Protein AF-A0A4V0NH52-F1 (afdb_monomer_lite)

Organism: Sorangium cellulosum (NCBI:txid5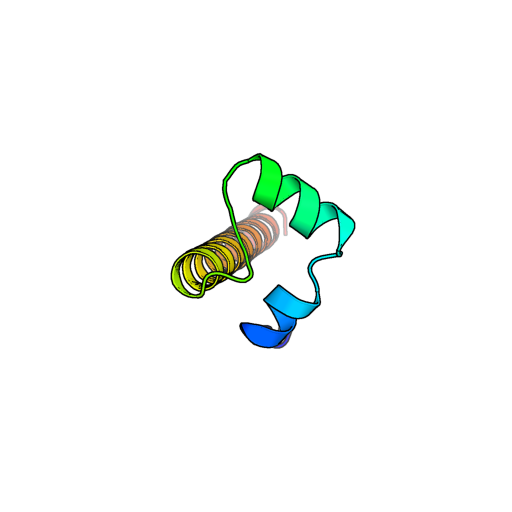6)

pLDDT: mean 90.66, std 9.28, range [48.22, 96.31]

Sequence (61 aa):
MGRRRSAAEILRSVPPCDRAVMLRHGLDLDDPEAAELFVEGVRAADDAIAEQERWERERLG

Structure (mmCIF, N/CA/C/O backbone):
data_AF-A0A4V0NH52-F1
#
_entry.id   AF-A0A4V0NH52-F1
#
loop_
_atom_site.group_PDB
_atom_site.id
_atom_site.type_symbol
_atom_site.label_atom_id
_atom_site.label_alt_id
_atom_site.label_comp_id
_atom_site.label_asym_id
_atom_site.label_entity_id
_atom_site.label_seq_id
_atom_site.pdbx_PDB_ins_code
_atom_site.Cartn_x
_atom_site.Cartn_y
_atom_site.Cartn_z
_atom_site.occupancy
_atom_site.B_iso_or_equiv
_atom_site.auth_seq_id
_atom_site.auth_comp_id
_atom_site.auth_asym_id
_atom_site.auth_atom_id
_atom_site.pdbx_PDB_model_num
ATOM 1 N N . MET A 1 1 ? -2.102 -3.219 20.563 1.00 48.22 1 MET A N 1
ATOM 2 C CA . MET A 1 1 ? -1.568 -2.506 19.386 1.00 48.22 1 MET A CA 1
ATOM 3 C C . MET A 1 1 ? -1.215 -3.546 18.344 1.00 48.22 1 MET A C 1
ATOM 5 O O . MET A 1 1 ? -0.503 -4.487 18.680 1.00 48.22 1 MET A O 1
ATOM 9 N N . GLY A 1 2 ? -1.811 -3.461 17.154 1.00 58.53 2 GLY A N 1
ATOM 10 C CA . GLY A 1 2 ? -1.561 -4.426 16.083 1.00 58.53 2 GLY A CA 1
ATOM 11 C C . GLY A 1 2 ? -0.083 -4.426 15.699 1.00 58.53 2 GLY A C 1
ATOM 12 O O . GLY A 1 2 ? 0.559 -3.378 15.687 1.00 58.53 2 GLY A O 1
ATOM 13 N N . ARG A 1 3 ? 0.478 -5.606 15.438 1.00 74.69 3 ARG A N 1
ATOM 14 C CA . ARG A 1 3 ? 1.848 -5.740 14.929 1.00 74.69 3 ARG A CA 1
ATOM 15 C C . ARG A 1 3 ? 1.965 -4.926 13.632 1.00 74.69 3 ARG A C 1
ATOM 17 O O . ARG A 1 3 ? 1.171 -5.146 12.722 1.00 74.69 3 ARG A O 1
ATOM 24 N N . ARG A 1 4 ? 2.944 -4.014 13.536 1.00 79.06 4 ARG A N 1
ATOM 25 C CA . ARG A 1 4 ? 3.217 -3.277 12.287 1.00 79.06 4 ARG A CA 1
ATOM 26 C C . ARG A 1 4 ? 3.578 -4.302 11.212 1.00 79.06 4 ARG A C 1
ATOM 28 O O . ARG A 1 4 ? 4.526 -5.070 11.394 1.00 79.06 4 ARG A O 1
ATOM 35 N N . ARG A 1 5 ? 2.791 -4.351 10.136 1.00 87.31 5 ARG A N 1
ATOM 36 C CA . ARG A 1 5 ? 3.010 -5.286 9.026 1.00 87.31 5 ARG A CA 1
ATOM 37 C C . ARG A 1 5 ? 4.367 -5.016 8.384 1.00 87.31 5 ARG A C 1
ATOM 39 O O . ARG A 1 5 ? 4.790 -3.864 8.236 1.00 87.31 5 ARG A O 1
ATOM 46 N N . SER A 1 6 ? 5.064 -6.085 8.011 1.00 91.06 6 SER A N 1
ATOM 47 C CA . SER A 1 6 ? 6.313 -5.946 7.253 1.00 91.06 6 SER A CA 1
ATOM 48 C C . SER A 1 6 ? 6.028 -5.428 5.835 1.00 91.06 6 SER A C 1
ATOM 50 O O . SER A 1 6 ? 4.930 -5.619 5.319 1.00 91.06 6 SER A O 1
ATOM 52 N N . ALA A 1 7 ? 7.010 -4.800 5.179 1.00 90.19 7 ALA A N 1
ATOM 53 C CA . ALA A 1 7 ? 6.855 -4.328 3.795 1.00 90.19 7 ALA A CA 1
ATOM 54 C C . ALA A 1 7 ? 6.428 -5.468 2.850 1.00 90.19 7 ALA A C 1
ATOM 56 O O . ALA A 1 7 ? 5.472 -5.339 2.093 1.00 90.19 7 ALA A O 1
ATOM 57 N N . ALA A 1 8 ? 7.071 -6.632 2.983 1.00 91.88 8 ALA A N 1
ATOM 58 C CA . ALA A 1 8 ? 6.749 -7.815 2.192 1.00 91.88 8 ALA A CA 1
ATOM 59 C C . ALA A 1 8 ? 5.339 -8.362 2.468 1.00 91.88 8 ALA A C 1
ATOM 61 O O . ALA A 1 8 ? 4.715 -8.927 1.576 1.00 91.88 8 ALA A O 1
ATOM 62 N N . GLU A 1 9 ? 4.840 -8.221 3.694 1.00 93.62 9 GLU A N 1
ATOM 63 C CA . GLU A 1 9 ? 3.475 -8.608 4.058 1.00 93.62 9 GLU A CA 1
ATOM 64 C C . GLU A 1 9 ? 2.442 -7.633 3.485 1.00 93.62 9 GLU A C 1
ATOM 66 O O . GLU A 1 9 ? 1.421 -8.078 2.970 1.00 93.62 9 GLU A O 1
ATOM 71 N N . ILE A 1 10 ? 2.734 -6.327 3.493 1.00 93.00 10 ILE A N 1
ATOM 72 C CA . ILE A 1 10 ? 1.901 -5.305 2.843 1.00 93.00 10 ILE A CA 1
ATOM 73 C C . ILE A 1 10 ? 1.805 -5.593 1.343 1.00 93.00 10 ILE A C 1
ATOM 75 O O . ILE A 1 10 ? 0.699 -5.730 0.826 1.00 93.00 10 ILE A O 1
ATOM 79 N N . LEU A 1 11 ? 2.939 -5.785 0.666 1.00 93.56 11 LEU A N 1
ATOM 80 C CA . LEU A 1 11 ? 2.972 -6.071 -0.772 1.00 93.56 11 LEU A CA 1
ATOM 81 C C . LEU A 1 11 ? 2.242 -7.376 -1.122 1.00 93.56 11 LEU A C 1
ATOM 83 O O . LEU A 1 11 ? 1.455 -7.405 -2.063 1.00 93.56 11 LEU A O 1
ATOM 87 N N . ARG A 1 12 ? 2.432 -8.445 -0.334 1.00 94.31 12 ARG A N 1
ATOM 88 C CA . ARG A 1 12 ? 1.713 -9.719 -0.530 1.00 94.31 12 ARG A CA 1
ATOM 89 C C . ARG A 1 12 ? 0.214 -9.625 -0.261 1.00 94.31 12 ARG A C 1
ATOM 91 O O . ARG A 1 12 ? -0.532 -10.454 -0.771 1.00 94.31 12 ARG A O 1
ATOM 98 N N . SER A 1 13 ? -0.218 -8.666 0.555 1.00 94.69 13 SER A N 1
ATOM 99 C CA . SER A 1 13 ? -1.637 -8.466 0.853 1.00 94.69 13 SER A CA 1
ATOM 100 C C . SER A 1 13 ? -2.399 -7.766 -0.271 1.00 94.69 13 SER A C 1
ATOM 102 O O . SER A 1 13 ? -3.626 -7.809 -0.256 1.00 94.69 13 SER A O 1
ATOM 104 N N . VAL A 1 14 ? -1.703 -7.159 -1.243 1.00 94.00 14 VAL A N 1
ATOM 105 C CA . VAL A 1 14 ? -2.340 -6.501 -2.389 1.00 94.00 14 VAL A CA 1
ATOM 106 C C . VAL A 1 14 ? -2.902 -7.565 -3.342 1.00 94.00 14 VAL A C 1
ATOM 108 O O . VAL A 1 14 ? -2.129 -8.353 -3.901 1.00 94.00 14 VAL A O 1
ATOM 111 N N . PRO A 1 15 ? -4.227 -7.609 -3.565 1.00 95.12 15 PRO A N 1
ATOM 112 C CA . PRO A 1 15 ? -4.836 -8.554 -4.491 1.00 95.12 15 PRO A CA 1
ATOM 113 C C . PRO A 1 15 ? -4.290 -8.395 -5.920 1.00 95.12 15 PRO A C 1
ATOM 115 O O . PRO A 1 15 ? -4.075 -7.268 -6.369 1.00 95.12 15 PRO A O 1
ATOM 118 N N . PRO A 1 16 ? -4.135 -9.484 -6.698 1.00 93.88 16 PRO A N 1
ATOM 119 C CA . PRO A 1 16 ? -3.626 -9.406 -8.072 1.00 93.88 16 PRO A CA 1
ATOM 120 C C . PRO A 1 16 ? -4.418 -8.460 -8.987 1.00 93.88 16 PRO A C 1
ATOM 122 O O . PRO A 1 16 ? -3.829 -7.792 -9.835 1.00 93.88 16 PRO A O 1
ATOM 125 N N . CYS A 1 17 ? -5.740 -8.372 -8.805 1.00 95.62 17 CYS A N 1
ATOM 126 C CA . CYS A 1 17 ? -6.589 -7.441 -9.551 1.00 95.62 17 CYS A CA 1
ATOM 127 C C . CYS A 1 17 ? -6.215 -5.980 -9.276 1.00 95.62 17 CYS A C 1
ATOM 129 O O . CYS A 1 17 ? -6.127 -5.187 -10.211 1.00 95.62 17 CYS A O 1
ATOM 131 N N . ASP A 1 18 ? -5.934 -5.643 -8.018 1.00 94.81 18 ASP A N 1
ATOM 132 C CA . ASP A 1 18 ? -5.561 -4.288 -7.618 1.00 94.81 18 ASP A CA 1
ATOM 133 C C . ASP A 1 18 ? -4.158 -3.951 -8.119 1.00 94.81 18 ASP A C 1
ATOM 135 O O . ASP A 1 18 ? -3.957 -2.873 -8.672 1.00 94.81 18 ASP A O 1
ATOM 139 N N . ARG A 1 19 ? -3.218 -4.910 -8.069 1.00 94.00 19 ARG A N 1
ATOM 140 C CA . ARG A 1 19 ? -1.891 -4.755 -8.698 1.00 94.00 19 ARG A CA 1
ATOM 141 C C . ARG A 1 19 ? -2.017 -4.410 -10.185 1.00 94.00 19 ARG A C 1
ATOM 143 O O . ARG A 1 19 ? -1.334 -3.515 -10.671 1.00 94.00 19 ARG A O 1
ATOM 150 N N . ALA A 1 20 ? -2.927 -5.071 -10.905 1.00 94.88 20 ALA A N 1
ATOM 151 C CA . ALA A 1 20 ? -3.167 -4.791 -12.320 1.00 94.88 20 ALA A CA 1
ATOM 152 C C . ALA A 1 20 ? -3.786 -3.401 -12.562 1.00 94.88 20 ALA A C 1
ATOM 154 O O . ALA A 1 20 ? -3.480 -2.765 -13.570 1.00 94.88 20 ALA A O 1
ATOM 155 N N . VAL A 1 21 ? -4.645 -2.915 -11.661 1.00 96.31 21 VAL A N 1
ATOM 156 C CA . VAL A 1 21 ? -5.195 -1.550 -11.728 1.00 96.31 21 VAL A CA 1
ATOM 157 C C . VAL A 1 21 ? -4.102 -0.516 -11.467 1.00 96.31 21 VAL A C 1
ATOM 159 O O . VAL A 1 21 ? -3.958 0.421 -12.247 1.00 96.31 21 VAL A O 1
ATOM 162 N N . MET A 1 22 ? -3.292 -0.708 -10.427 1.00 94.50 22 MET A N 1
ATOM 163 C CA . MET A 1 22 ? -2.176 0.180 -10.085 1.00 94.50 22 MET A CA 1
ATOM 164 C C . MET A 1 22 ? -1.179 0.292 -11.239 1.00 94.50 22 MET A C 1
ATOM 166 O O . MET A 1 22 ? -0.827 1.403 -11.635 1.00 94.50 22 MET A O 1
ATOM 170 N N . LEU A 1 23 ? -0.848 -0.837 -11.872 1.00 95.00 23 LEU A N 1
ATOM 171 C CA . LEU A 1 23 ? 0.020 -0.868 -13.045 1.00 95.00 23 LEU A CA 1
ATOM 172 C C . LEU A 1 23 ? -0.554 -0.052 -14.213 1.00 95.00 23 LEU A C 1
ATOM 174 O O . LEU A 1 23 ? 0.176 0.690 -14.867 1.00 95.00 23 LEU A O 1
ATOM 178 N N . ARG A 1 24 ? -1.871 -0.116 -14.459 1.00 95.62 24 ARG A N 1
ATOM 179 C CA . ARG A 1 24 ? -2.531 0.716 -15.489 1.00 95.62 24 ARG A CA 1
ATOM 180 C C . ARG A 1 24 ? -2.449 2.213 -15.191 1.00 95.62 24 ARG A C 1
ATOM 182 O O . ARG A 1 24 ? -2.513 3.010 -16.122 1.00 95.62 24 ARG A O 1
ATOM 189 N N . HIS A 1 25 ? -2.313 2.585 -13.923 1.00 93.06 25 HIS A N 1
ATOM 190 C CA . HIS A 1 25 ? -2.103 3.963 -13.481 1.00 93.06 25 HIS A CA 1
ATOM 191 C C . HIS A 1 25 ? -0.616 4.340 -13.357 1.00 93.06 25 HIS A C 1
ATOM 193 O O . HIS A 1 25 ? -0.313 5.451 -12.930 1.00 93.06 25 HIS A O 1
ATOM 199 N N . GLY A 1 26 ? 0.300 3.456 -13.766 1.00 92.94 26 GLY A N 1
ATOM 200 C CA . GLY A 1 26 ? 1.742 3.707 -13.771 1.00 92.94 26 GLY A CA 1
ATOM 201 C C . GLY A 1 26 ? 2.454 3.380 -12.458 1.00 92.94 26 GLY A C 1
ATOM 202 O O . GLY A 1 26 ? 3.620 3.7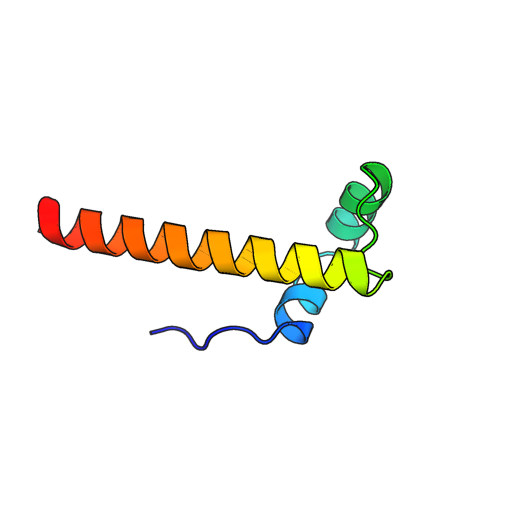28 -12.316 1.00 92.94 26 GLY A O 1
ATOM 203 N N . LEU A 1 27 ? 1.784 2.719 -11.511 1.00 94.00 27 LEU A N 1
ATOM 204 C CA . LEU A 1 27 ? 2.399 2.245 -10.274 1.00 94.00 27 LEU A CA 1
ATOM 205 C C . LEU A 1 27 ? 2.663 0.739 -10.370 1.00 94.00 27 LEU A C 1
ATOM 207 O O . LEU A 1 27 ? 1.760 -0.076 -10.168 1.00 94.00 27 LEU A O 1
ATOM 211 N N . ASP A 1 28 ? 3.903 0.383 -10.687 1.00 95.06 28 ASP A N 1
ATOM 212 C CA . ASP A 1 28 ? 4.349 -1.005 -10.780 1.00 95.06 28 ASP A CA 1
ATOM 213 C C . ASP A 1 28 ? 4.899 -1.494 -9.432 1.00 95.06 28 ASP A C 1
ATOM 215 O O . ASP A 1 28 ? 5.923 -1.020 -8.965 1.00 95.06 28 ASP A O 1
ATOM 219 N N . LEU A 1 29 ? 4.229 -2.455 -8.792 1.00 92.88 29 LEU A N 1
ATOM 220 C CA . LEU A 1 29 ? 4.697 -3.023 -7.521 1.00 92.88 29 LEU A CA 1
ATOM 221 C C . LEU A 1 29 ? 5.758 -4.123 -7.695 1.00 92.88 29 LEU A C 1
ATOM 223 O O . LEU A 1 29 ? 6.194 -4.688 -6.690 1.00 92.88 29 LEU A O 1
ATOM 227 N N . ASP A 1 30 ? 6.108 -4.493 -8.929 1.00 93.12 30 ASP A N 1
ATOM 228 C CA . ASP A 1 30 ? 7.268 -5.340 -9.226 1.00 93.12 30 ASP A CA 1
ATOM 229 C C . ASP A 1 30 ? 8.558 -4.503 -9.375 1.00 93.12 30 ASP A C 1
ATOM 231 O O . ASP A 1 30 ? 9.657 -5.038 -9.203 1.00 93.12 30 ASP A O 1
ATOM 235 N N . ASP A 1 31 ? 8.433 -3.190 -9.606 1.00 95.50 31 ASP A N 1
ATOM 236 C CA . ASP A 1 31 ? 9.540 -2.239 -9.513 1.00 95.50 31 ASP A CA 1
ATOM 237 C C . ASP A 1 31 ? 9.847 -1.908 -8.035 1.00 95.50 31 ASP A C 1
ATOM 239 O O . ASP A 1 31 ? 8.945 -1.537 -7.276 1.00 95.50 31 ASP A O 1
ATOM 243 N N . PRO A 1 32 ? 11.106 -2.054 -7.580 1.00 93.69 32 PRO A N 1
ATOM 244 C CA . PRO A 1 32 ? 11.448 -1.891 -6.170 1.00 93.69 32 PRO A CA 1
ATOM 245 C C . PRO A 1 32 ? 11.262 -0.460 -5.653 1.00 93.69 32 PRO A C 1
ATOM 247 O O . PRO A 1 32 ? 10.892 -0.300 -4.491 1.00 93.69 32 PRO A O 1
ATOM 250 N N . GLU A 1 33 ? 11.483 0.562 -6.484 1.00 94.44 33 GLU A N 1
ATOM 251 C CA . GLU A 1 33 ? 11.348 1.967 -6.082 1.00 94.44 33 GLU A CA 1
ATOM 252 C C . GLU A 1 33 ? 9.868 2.325 -5.884 1.00 94.44 33 GLU A C 1
ATOM 254 O O . GLU A 1 33 ? 9.468 2.842 -4.837 1.00 94.44 33 GLU A O 1
ATOM 259 N N . ALA A 1 34 ? 9.019 1.949 -6.839 1.00 93.88 34 ALA A N 1
ATOM 260 C CA . ALA A 1 34 ? 7.575 2.118 -6.735 1.00 93.88 34 ALA A CA 1
ATOM 261 C C . ALA A 1 34 ? 6.960 1.289 -5.590 1.00 93.88 34 ALA A C 1
ATOM 263 O O . ALA A 1 34 ? 6.066 1.770 -4.884 1.00 93.88 34 ALA A O 1
ATOM 264 N N . ALA A 1 35 ? 7.452 0.071 -5.350 1.00 94.81 35 ALA A N 1
ATOM 265 C CA . ALA A 1 35 ? 7.019 -0.753 -4.225 1.00 94.81 35 ALA A CA 1
ATOM 266 C C . ALA A 1 35 ? 7.387 -0.134 -2.864 1.00 94.81 35 ALA A C 1
ATOM 268 O O . ALA A 1 35 ? 6.589 -0.201 -1.922 1.00 94.81 35 ALA A O 1
ATOM 269 N N . GLU A 1 36 ? 8.567 0.481 -2.747 1.00 94.94 36 GLU A N 1
ATOM 270 C CA . GLU A 1 36 ? 8.993 1.185 -1.535 1.00 94.94 36 GLU A CA 1
ATOM 271 C C . GLU A 1 36 ? 8.107 2.404 -1.254 1.00 94.94 36 GLU A C 1
ATOM 273 O O . GLU A 1 36 ? 7.561 2.515 -0.151 1.00 94.94 36 GLU A O 1
ATOM 278 N N . LEU A 1 37 ? 7.860 3.244 -2.267 1.00 95.19 37 LEU A N 1
ATOM 279 C CA . LEU A 1 37 ? 6.967 4.404 -2.157 1.00 95.19 37 LEU A CA 1
ATOM 280 C C . LEU A 1 37 ? 5.540 3.999 -1.771 1.00 95.19 37 LEU A C 1
ATOM 282 O O . LEU A 1 37 ? 4.905 4.641 -0.932 1.00 95.19 37 LEU A O 1
ATOM 286 N N . PHE A 1 38 ? 5.032 2.901 -2.335 1.00 94.94 38 PHE A N 1
ATOM 287 C CA . PHE A 1 38 ? 3.724 2.371 -1.964 1.00 94.94 38 PHE A CA 1
ATOM 288 C C . PHE A 1 38 ? 3.665 1.969 -0.483 1.00 94.94 38 PHE A C 1
ATOM 290 O O . PHE A 1 38 ? 2.730 2.342 0.230 1.00 94.94 38 PHE A O 1
ATOM 297 N N . VAL A 1 39 ? 4.663 1.224 0.002 1.00 95.19 39 VAL A N 1
ATOM 298 C CA . VAL A 1 39 ? 4.720 0.787 1.405 1.00 95.19 39 VAL A CA 1
ATOM 299 C C . VAL A 1 39 ? 4.858 1.977 2.355 1.00 95.19 39 VAL A C 1
ATOM 301 O O . VAL A 1 39 ? 4.246 1.970 3.427 1.00 95.19 39 VAL A O 1
ATOM 304 N N . GLU A 1 40 ? 5.643 2.988 1.986 1.00 95.69 40 GLU A N 1
ATOM 305 C CA . GLU A 1 40 ? 5.750 4.233 2.746 1.00 95.69 40 GLU A CA 1
ATOM 306 C C . GLU A 1 40 ? 4.396 4.949 2.835 1.00 95.69 40 GLU A C 1
ATOM 308 O O . GLU A 1 40 ? 3.949 5.277 3.936 1.00 95.69 40 GLU A O 1
ATOM 313 N N . GLY A 1 41 ? 3.693 5.094 1.709 1.00 95.25 41 GLY A N 1
ATOM 314 C CA . GLY A 1 41 ? 2.366 5.706 1.663 1.00 95.25 41 GLY A CA 1
ATOM 315 C C . GLY A 1 41 ? 1.338 4.974 2.530 1.00 95.25 41 GLY A C 1
ATOM 316 O O . GLY A 1 41 ? 0.616 5.608 3.300 1.00 95.25 41 GLY A O 1
ATOM 317 N N . VAL A 1 42 ? 1.307 3.637 2.479 1.00 94.62 42 VAL A N 1
ATOM 318 C CA . VAL A 1 42 ? 0.426 2.822 3.339 1.00 94.62 42 VAL A CA 1
ATOM 319 C C . VAL A 1 42 ? 0.733 3.053 4.817 1.00 94.62 42 VAL A C 1
ATOM 321 O O . VAL A 1 42 ? -0.182 3.187 5.623 1.00 94.62 42 VAL A O 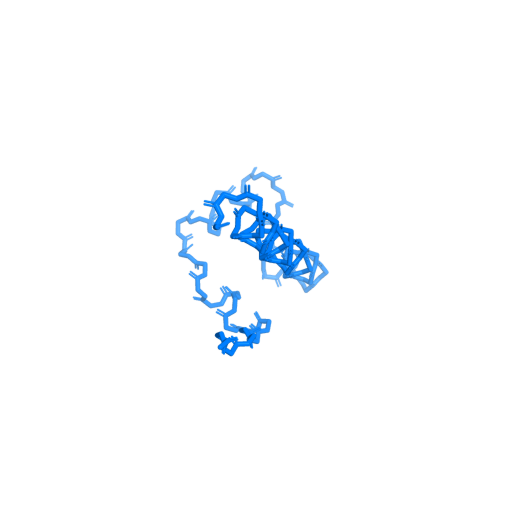1
ATOM 324 N N . ARG A 1 43 ? 2.014 3.135 5.189 1.00 93.88 43 ARG A N 1
ATOM 325 C CA . ARG A 1 43 ? 2.419 3.397 6.576 1.00 93.88 43 ARG A CA 1
ATOM 326 C C . ARG A 1 43 ? 2.002 4.783 7.045 1.00 93.88 43 ARG A C 1
ATOM 328 O O . ARG A 1 43 ? 1.496 4.901 8.155 1.00 93.88 43 ARG A O 1
ATOM 335 N N . ALA A 1 44 ? 2.196 5.801 6.211 1.00 94.88 44 ALA A N 1
ATOM 336 C CA . ALA A 1 44 ? 1.772 7.160 6.523 1.00 94.88 44 ALA A CA 1
ATOM 337 C C . ALA A 1 44 ? 0.250 7.238 6.720 1.00 94.88 44 ALA A C 1
ATOM 339 O O . ALA A 1 44 ? -0.217 7.877 7.661 1.00 94.88 44 ALA A O 1
ATOM 340 N N . ALA A 1 45 ? -0.519 6.535 5.883 1.00 95.06 45 ALA A N 1
ATOM 341 C CA . ALA A 1 45 ? -1.967 6.436 6.031 1.00 95.06 45 ALA A CA 1
ATOM 342 C C . ALA A 1 45 ? -2.374 5.709 7.325 1.00 95.06 45 ALA A C 1
ATOM 344 O O . ALA A 1 45 ? -3.212 6.223 8.062 1.00 95.06 45 ALA A O 1
ATOM 345 N N . ASP A 1 46 ? -1.759 4.561 7.635 1.00 93.38 46 ASP A N 1
ATOM 346 C CA . ASP A 1 46 ? -2.007 3.820 8.882 1.00 93.38 46 ASP A CA 1
ATOM 347 C C . ASP A 1 46 ? -1.709 4.696 10.118 1.00 93.38 46 ASP A C 1
ATOM 349 O O . ASP A 1 46 ? -2.491 4.717 11.071 1.00 93.38 46 ASP A O 1
ATOM 353 N N . ASP A 1 47 ? -0.601 5.447 10.103 1.00 93.50 47 ASP A N 1
ATOM 354 C CA . ASP A 1 47 ? -0.209 6.335 11.203 1.00 93.50 47 ASP A CA 1
ATOM 355 C C . ASP A 1 47 ? -1.200 7.516 11.357 1.00 93.50 47 ASP A C 1
ATOM 357 O O . ASP A 1 47 ? -1.582 7.844 12.485 1.00 93.50 47 ASP A O 1
ATOM 361 N N . ALA A 1 48 ? -1.684 8.097 10.249 1.00 95.25 48 ALA A N 1
ATOM 362 C CA . ALA A 1 48 ? -2.690 9.165 10.250 1.00 95.25 48 ALA A CA 1
ATOM 363 C C . ALA A 1 48 ? -4.069 8.685 10.738 1.00 95.25 48 ALA A C 1
ATOM 365 O O . ALA A 1 48 ? -4.723 9.368 11.526 1.00 95.25 48 ALA A O 1
ATOM 366 N N . ILE A 1 49 ? -4.499 7.486 10.328 1.00 93.12 49 ILE A N 1
ATOM 367 C CA . ILE A 1 49 ? -5.734 6.861 10.826 1.00 93.12 49 ILE A CA 1
ATOM 368 C C . ILE A 1 49 ? -5.614 6.611 12.331 1.00 93.12 49 ILE A C 1
ATOM 370 O O . ILE A 1 49 ? -6.512 6.966 13.089 1.00 93.12 49 ILE A O 1
ATOM 374 N N . ALA A 1 50 ? -4.484 6.065 12.787 1.00 92.00 50 ALA A N 1
ATOM 375 C CA . ALA A 1 50 ? -4.261 5.808 14.205 1.00 92.00 50 ALA A CA 1
ATOM 376 C C . ALA A 1 50 ? -4.226 7.099 15.043 1.00 92.00 50 ALA A C 1
ATOM 378 O O . ALA A 1 50 ? -4.629 7.086 16.207 1.00 92.00 50 ALA A O 1
ATOM 379 N N . GLU A 1 51 ? -3.721 8.206 14.495 1.00 92.88 51 GLU A N 1
ATOM 380 C CA . GLU A 1 51 ? -3.790 9.518 15.143 1.00 92.88 51 GLU A CA 1
ATOM 381 C C . GLU A 1 51 ? -5.228 10.034 15.236 1.00 92.88 51 GLU A C 1
ATOM 383 O O . GLU A 1 51 ? -5.651 10.439 16.320 1.00 92.88 51 GLU A O 1
ATOM 388 N N . GLN A 1 52 ? -5.994 9.937 14.147 1.00 91.69 52 GLN A N 1
ATOM 389 C CA . GLN A 1 52 ? -7.407 10.310 14.131 1.00 91.69 52 GLN A CA 1
ATOM 390 C C . GLN A 1 52 ? -8.211 9.503 15.162 1.00 91.69 52 GLN A C 1
ATOM 392 O O . GLN A 1 52 ? -8.925 10.089 15.971 1.00 91.69 52 GLN A O 1
ATOM 397 N N . GLU A 1 53 ? -8.048 8.178 15.206 1.00 92.56 53 GLU A N 1
ATOM 398 C CA . GLU A 1 53 ? -8.735 7.312 16.176 1.00 92.56 53 GLU A CA 1
ATOM 399 C C . GLU A 1 53 ? -8.392 7.665 17.632 1.00 92.56 53 GLU A C 1
ATOM 401 O O . GLU A 1 53 ? -9.249 7.588 18.519 1.00 92.56 53 GLU A O 1
ATOM 406 N N . ARG A 1 54 ? -7.132 8.043 17.904 1.00 91.12 54 ARG A N 1
ATOM 407 C CA . ARG A 1 54 ? -6.718 8.515 19.235 1.00 91.12 54 ARG A CA 1
ATOM 408 C C . ARG A 1 54 ? -7.436 9.807 19.592 1.00 91.12 54 ARG A C 1
ATOM 410 O O . ARG A 1 54 ? -8.065 9.865 20.646 1.00 91.12 54 ARG A O 1
ATOM 417 N N . TRP A 1 55 ? -7.404 10.786 18.695 1.00 92.25 55 TRP A N 1
ATOM 418 C CA . TRP A 1 55 ? -8.063 12.067 18.909 1.00 92.25 55 TRP A CA 1
ATOM 419 C C . TRP A 1 55 ? -9.576 11.914 19.118 1.00 92.25 55 TRP A C 1
ATOM 421 O O . TRP A 1 55 ? 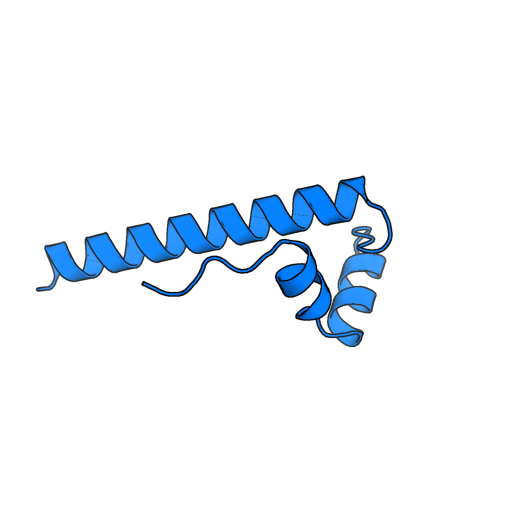-10.143 12.538 20.015 1.00 92.25 55 TRP A O 1
ATOM 431 N N . GLU A 1 56 ? -10.242 11.053 18.342 1.00 92.50 56 GLU A N 1
ATOM 432 C CA . GLU A 1 56 ? -11.676 10.779 18.501 1.00 92.50 56 GLU A CA 1
ATOM 433 C C . GLU A 1 56 ? -11.981 10.176 19.868 1.00 92.50 56 GLU A C 1
ATOM 435 O O . GLU A 1 56 ? -12.916 10.616 20.537 1.00 92.50 56 GLU A O 1
ATOM 4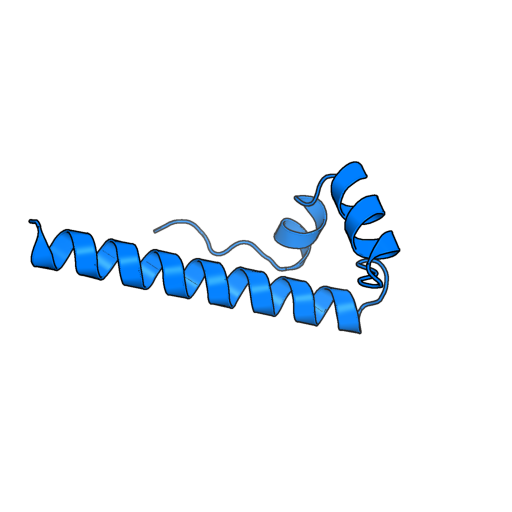40 N N . ARG A 1 57 ? -11.162 9.221 20.320 1.00 88.62 57 ARG A N 1
ATOM 441 C CA . ARG A 1 57 ? -11.296 8.624 21.652 1.00 88.62 57 ARG A CA 1
ATOM 442 C C . ARG A 1 57 ? -11.096 9.646 22.771 1.00 88.62 57 ARG A C 1
ATOM 444 O O . ARG A 1 57 ? -11.786 9.562 23.777 1.00 88.62 57 ARG A O 1
ATOM 451 N N . GLU A 1 58 ? -10.159 10.575 22.619 1.00 88.38 58 GLU A N 1
ATOM 452 C CA . GLU A 1 58 ? -9.867 11.598 23.632 1.00 88.38 58 GLU A CA 1
ATOM 453 C C . GLU A 1 58 ? -10.925 12.706 23.682 1.00 88.38 58 GLU A C 1
ATOM 455 O O . GLU A 1 58 ? -11.153 13.288 24.740 1.00 88.38 58 GLU A O 1
ATOM 460 N N . ARG A 1 59 ? -11.568 13.019 22.550 1.00 82.19 59 ARG A N 1
ATOM 461 C CA . ARG A 1 59 ? -12.522 14.134 22.451 1.00 82.19 59 ARG A CA 1
ATOM 462 C C . ARG A 1 59 ? -13.987 13.724 22.616 1.00 82.19 59 ARG A C 1
ATOM 464 O O . ARG A 1 59 ? -14.811 14.576 22.940 1.00 82.19 59 ARG A O 1
ATOM 471 N N . LEU A 1 60 ? -14.321 12.466 22.334 1.00 76.94 60 LEU A N 1
ATOM 472 C CA . LEU A 1 60 ? -15.680 11.915 22.436 1.00 76.94 60 LEU A CA 1
ATOM 473 C C . LEU A 1 60 ? -15.833 10.889 23.575 1.00 76.94 60 LEU A C 1
ATOM 475 O O . LEU A 1 60 ? -16.925 10.344 23.737 1.00 76.94 60 LEU A O 1
ATOM 479 N N . GLY A 1 61 ? -14.753 10.611 24.314 1.00 57.25 61 GLY A N 1
ATOM 480 C CA . GLY A 1 61 ? -14.714 9.716 25.476 1.00 57.25 61 GLY A CA 1
ATOM 481 C C . GLY A 1 61 ? -15.058 10.402 26.788 1.00 57.25 61 GLY A C 1
ATOM 482 O O . GLY A 1 61 ? -14.605 11.549 26.994 1.00 57.25 61 GLY A O 1
#

Foldseek 3Di:
DDDDDDLVRVLVPQDPVNQVV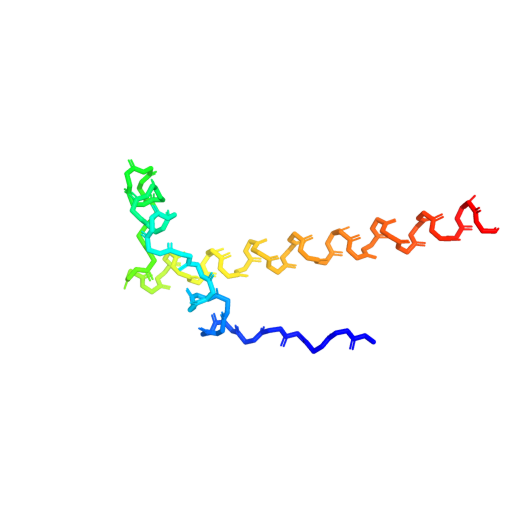CVVVVQHCVDPVSSVVVSVVVVVVVVVVVVVVVVCVVPVD

Secondary structure (DSSP, 8-state):
-PPPPPHHHHHHHS-HHHHHHHHHTT--TTSHHHHHHHHHHHHHHHHHHHHHHHHHHHHH-

Radius of gyration: 14.53 Å; chains: 1; bounding box: 27×24×41 Å